Protein AF-A0A8D2ZCZ0-F1 (afdb_monomer_lite)

Radius of gyration: 38.55 Å; chains: 1; bounding box: 87×92×92 Å

pLDDT: mean 71.22, std 21.4, range [33.44, 97.5]

Structure (mmCIF, N/CA/C/O backbone):
data_AF-A0A8D2ZCZ0-F1
#
_entry.id   AF-A0A8D2ZCZ0-F1
#
loop_
_atom_site.group_PDB
_atom_site.id
_atom_site.type_symbol
_atom_site.label_atom_id
_atom_site.label_alt_id
_atom_site.label_comp_id
_atom_site.label_asym_id
_atom_site.label_entity_id
_atom_site.label_seq_id
_atom_site.pdbx_PDB_ins_code
_atom_site.Cartn_x
_atom_site.Cartn_y
_atom_site.Cartn_z
_atom_site.occupancy
_atom_site.B_iso_or_equiv
_atom_site.auth_seq_id
_atom_site.auth_comp_id
_atom_site.auth_asym_id
_atom_site.auth_atom_id
_atom_site.pdbx_PDB_model_num
ATOM 1 N N . MET A 1 1 ? -55.034 -43.484 55.235 1.00 45.34 1 MET A N 1
ATOM 2 C CA . MET A 1 1 ? -55.127 -43.218 53.784 1.00 45.34 1 MET A CA 1
ATOM 3 C C . MET A 1 1 ? -55.185 -41.712 53.607 1.00 45.34 1 MET A C 1
ATOM 5 O O . MET A 1 1 ? -56.140 -41.109 54.074 1.00 45.34 1 MET A O 1
ATOM 9 N N . THR A 1 2 ? -54.150 -41.102 53.037 1.00 40.22 2 THR A N 1
ATOM 10 C CA . THR A 1 2 ? -54.050 -39.647 52.842 1.00 40.22 2 THR A CA 1
ATOM 11 C C . THR A 1 2 ? -53.969 -39.353 51.350 1.00 40.22 2 THR A C 1
ATOM 13 O O . THR A 1 2 ? -53.111 -39.890 50.655 1.00 40.22 2 THR A O 1
ATOM 16 N N . ALA A 1 3 ? -54.886 -38.529 50.849 1.00 47.31 3 ALA A N 1
ATOM 17 C CA . ALA A 1 3 ? -54.856 -38.058 49.471 1.00 47.31 3 ALA A CA 1
ATOM 18 C C . ALA A 1 3 ? -53.936 -36.835 49.357 1.00 47.31 3 ALA A C 1
ATOM 20 O O . ALA A 1 3 ? -54.002 -35.950 50.206 1.00 47.31 3 ALA A O 1
ATOM 21 N N . SER A 1 4 ? -53.152 -36.755 48.280 1.00 43.56 4 SER A N 1
ATOM 22 C CA . SER A 1 4 ? -52.507 -35.510 47.850 1.00 43.56 4 SER A CA 1
ATOM 23 C C . SER A 1 4 ? -52.574 -35.381 46.335 1.00 43.56 4 SER A C 1
ATOM 25 O O . SER A 1 4 ? -52.114 -36.246 45.594 1.00 43.56 4 SER A O 1
ATOM 27 N N . SER A 1 5 ? -53.183 -34.281 45.901 1.00 45.28 5 SER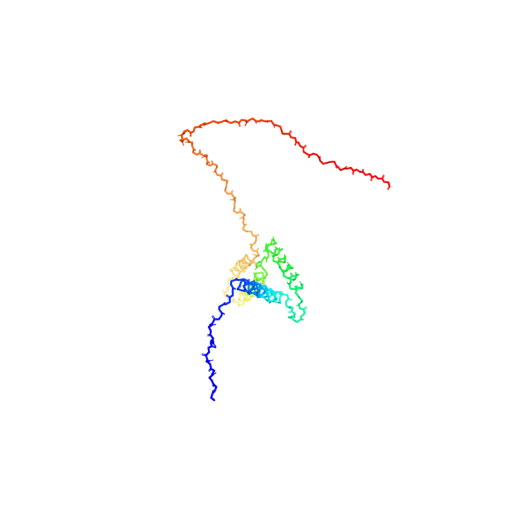 A N 1
ATOM 28 C CA . SER A 1 5 ? -53.363 -33.904 44.502 1.00 45.28 5 SER A CA 1
ATOM 29 C C . SER A 1 5 ? -52.038 -33.471 43.869 1.00 45.28 5 SER A C 1
ATOM 31 O O . SER A 1 5 ? -51.310 -32.668 44.452 1.00 45.28 5 SER A O 1
ATOM 33 N N . VAL A 1 6 ? -51.752 -33.946 42.653 1.00 43.88 6 VAL A N 1
ATOM 34 C CA . VAL A 1 6 ? -50.700 -33.371 41.804 1.00 43.88 6 VAL A CA 1
ATOM 35 C C . VAL A 1 6 ? -51.322 -32.264 40.962 1.00 43.88 6 VAL A C 1
ATOM 37 O O . VAL A 1 6 ? -52.035 -32.521 39.995 1.00 43.88 6 VAL A O 1
ATOM 40 N N . ALA A 1 7 ? -51.017 -31.020 41.318 1.00 53.62 7 ALA A N 1
ATOM 41 C CA . ALA A 1 7 ? -51.313 -29.846 40.511 1.00 53.62 7 ALA A CA 1
ATOM 42 C C . ALA A 1 7 ? -50.072 -28.951 40.416 1.00 53.62 7 ALA A C 1
ATOM 44 O O . ALA A 1 7 ? -49.328 -28.833 41.387 1.00 53.62 7 ALA A O 1
ATOM 45 N N . HIS A 1 8 ? -49.960 -28.243 39.286 1.00 45.78 8 HIS A N 1
ATOM 46 C CA . HIS A 1 8 ? -48.914 -27.289 38.875 1.00 45.78 8 HIS A CA 1
ATOM 47 C C . HIS A 1 8 ? -47.702 -27.874 38.134 1.00 45.78 8 HIS A C 1
ATOM 49 O O . HIS A 1 8 ? -46.759 -28.369 38.738 1.00 45.78 8 HIS A O 1
ATOM 55 N N . ASN A 1 9 ? -47.627 -27.570 36.833 1.00 39.78 9 ASN A N 1
ATOM 56 C CA . ASN A 1 9 ? -46.779 -26.442 36.431 1.00 39.78 9 ASN A CA 1
ATOM 57 C C . ASN A 1 9 ? -47.302 -25.779 35.137 1.00 39.78 9 ASN A C 1
ATOM 59 O O . ASN A 1 9 ? -47.094 -26.286 34.039 1.00 39.78 9 ASN A O 1
ATOM 63 N N . VAL A 1 10 ? -48.000 -24.644 35.260 1.00 48.88 10 VAL A N 1
ATOM 64 C CA . VAL A 1 10 ? -48.347 -23.797 34.103 1.00 48.88 10 VAL A CA 1
ATOM 65 C C . VAL A 1 10 ? -47.151 -22.899 33.801 1.00 48.88 10 VAL A C 1
ATOM 67 O O . VAL A 1 10 ? -46.712 -22.141 34.667 1.00 48.88 10 VAL A O 1
ATOM 70 N N . GLY A 1 11 ? -46.638 -22.981 32.570 1.00 51.56 11 GLY A N 1
ATOM 71 C CA . GLY A 1 11 ? -45.474 -22.223 32.114 1.00 51.56 11 GLY A CA 1
ATOM 72 C C . GLY A 1 11 ? -45.635 -20.719 32.340 1.00 51.56 11 GLY A C 1
ATOM 73 O O . GLY A 1 11 ? -46.506 -20.071 31.759 1.00 51.56 11 GLY A O 1
ATOM 74 N N . LYS A 1 12 ? -44.781 -20.155 33.196 1.00 48.59 12 LYS A N 1
ATOM 75 C CA . LYS A 1 12 ? -44.847 -18.750 33.605 1.00 48.59 12 LYS A CA 1
ATOM 76 C C . LYS A 1 12 ? -44.115 -17.885 32.579 1.00 48.59 12 LYS A C 1
ATOM 78 O O . LYS A 1 12 ? -42.892 -17.782 32.602 1.00 48.59 12 LYS A O 1
ATOM 83 N N . HIS A 1 13 ? -44.867 -17.299 31.650 1.00 52.72 13 HIS A N 1
ATOM 84 C CA . HIS A 1 13 ? -44.312 -16.425 30.616 1.00 52.72 13 HIS A CA 1
ATOM 85 C C . HIS A 1 13 ? -43.729 -15.146 31.260 1.00 52.72 13 HIS A C 1
ATOM 87 O O . HIS A 1 13 ? -44.420 -14.527 32.077 1.00 52.72 13 HIS A O 1
ATOM 93 N N . PRO A 1 14 ? -42.487 -14.730 30.938 1.00 57.53 14 PRO A N 1
ATOM 94 C CA . PRO A 1 14 ? -41.863 -13.565 31.564 1.00 57.53 14 PRO A CA 1
ATOM 95 C C . PRO A 1 14 ? -42.625 -12.277 31.234 1.00 57.53 14 PRO A C 1
ATOM 97 O O . PRO A 1 14 ? -43.144 -12.097 30.129 1.00 57.53 14 PRO A O 1
ATOM 100 N N . SER A 1 15 ? -42.695 -11.362 32.203 1.00 60.84 15 SER A N 1
ATOM 101 C CA . SER A 1 15 ? -43.480 -10.129 32.063 1.00 60.84 15 SER A CA 1
ATOM 102 C C . SER A 1 15 ? -42.841 -9.164 31.057 1.00 60.84 15 SER A C 1
ATOM 104 O O . SER A 1 15 ? -41.623 -8.998 31.030 1.00 60.84 15 SER A O 1
ATOM 106 N N . ALA A 1 16 ? -43.639 -8.399 30.306 1.00 62.75 16 ALA A N 1
ATOM 107 C CA . ALA A 1 16 ? -43.126 -7.397 29.360 1.00 62.75 16 ALA A CA 1
ATOM 108 C C . ALA A 1 16 ? -42.221 -6.316 30.009 1.00 62.75 16 ALA A C 1
ATOM 110 O O . ALA A 1 16 ? -41.408 -5.687 29.328 1.00 62.75 16 ALA A O 1
ATOM 111 N N . LYS A 1 17 ? -42.317 -6.088 31.331 1.00 60.81 17 LYS A N 1
ATOM 112 C CA . LYS A 1 17 ? -41.359 -5.241 32.081 1.00 60.81 17 LYS A CA 1
ATOM 113 C C . LYS A 1 17 ? -39.987 -5.908 32.251 1.00 60.81 17 LYS A C 1
ATOM 115 O O . LYS A 1 17 ? -38.971 -5.219 32.256 1.00 60.81 17 LYS A O 1
ATOM 120 N N . GLU A 1 18 ? -39.966 -7.222 32.397 1.00 59.44 18 GLU A N 1
ATOM 121 C CA . GLU A 1 18 ? -38.784 -8.068 32.570 1.00 59.44 18 GLU A CA 1
ATOM 122 C C . GLU A 1 18 ? -38.060 -8.259 31.233 1.00 59.44 18 GLU A C 1
ATOM 124 O O . GLU A 1 18 ? -36.853 -8.049 31.132 1.00 59.44 18 GLU A O 1
ATOM 129 N N . GLU A 1 19 ? -38.820 -8.473 30.160 1.00 58.75 19 GLU A N 1
ATOM 130 C CA . GLU A 1 19 ? -38.294 -8.522 28.797 1.00 58.75 19 GLU A CA 1
ATOM 131 C C . GLU A 1 19 ? -37.597 -7.205 28.395 1.00 58.75 19 GLU A C 1
ATOM 133 O O . GLU A 1 19 ? -36.492 -7.215 27.853 1.00 58.75 19 GLU A O 1
ATOM 138 N N . ARG A 1 20 ? -38.171 -6.041 28.743 1.00 61.06 20 ARG A N 1
ATOM 139 C CA . ARG A 1 20 ? -37.513 -4.730 28.545 1.00 61.06 20 ARG A CA 1
ATOM 140 C C . ARG A 1 20 ? -36.258 -4.552 29.406 1.00 61.06 20 ARG A C 1
ATOM 142 O O . ARG A 1 20 ? -35.324 -3.881 28.964 1.00 61.06 20 ARG A O 1
ATOM 149 N N . LYS A 1 21 ? -36.214 -5.146 30.607 1.00 59.56 21 LYS A N 1
ATOM 150 C CA . LYS A 1 21 ? -35.011 -5.173 31.459 1.00 59.56 21 LYS A CA 1
ATOM 151 C C . LYS A 1 21 ? -33.908 -6.058 30.867 1.00 59.56 21 LYS A C 1
ATOM 153 O O . LYS A 1 21 ? -32.749 -5.690 31.002 1.00 59.56 21 LYS A O 1
ATOM 158 N N . MET A 1 22 ? -34.244 -7.147 30.168 1.00 59.88 22 MET A N 1
ATOM 159 C CA . MET A 1 22 ? -33.269 -8.029 29.501 1.00 59.88 22 MET A CA 1
ATOM 160 C C . MET A 1 22 ? -32.853 -7.558 28.095 1.00 59.88 22 MET A C 1
ATOM 162 O O . MET A 1 22 ? -31.707 -7.753 27.696 1.00 59.88 22 MET A O 1
ATOM 166 N N . ARG A 1 23 ? -33.724 -6.867 27.347 1.00 67.75 23 ARG A N 1
ATOM 167 C CA . ARG A 1 23 ? -33.387 -6.328 26.013 1.00 67.75 23 ARG A CA 1
ATOM 168 C C . ARG A 1 23 ? -32.284 -5.260 26.062 1.00 67.75 23 ARG A C 1
ATOM 170 O O . ARG A 1 23 ? -31.412 -5.258 25.198 1.00 67.75 23 ARG A O 1
ATOM 177 N N . LYS A 1 24 ? -32.263 -4.389 27.081 1.00 74.62 24 LYS A N 1
ATOM 178 C CA . LYS A 1 24 ? -31.214 -3.359 27.247 1.00 74.62 24 LYS A CA 1
ATOM 179 C C . LYS A 1 24 ? -29.781 -3.931 27.360 1.00 74.62 24 LYS A C 1
ATOM 181 O O . LYS A 1 24 ? -28.943 -3.511 26.562 1.00 74.62 24 LYS A O 1
ATOM 186 N N . PRO A 1 25 ? -29.466 -4.882 28.265 1.00 81.69 25 PRO A N 1
ATOM 187 C CA . PRO A 1 25 ? -28.127 -5.469 28.346 1.00 81.69 25 PRO A CA 1
ATOM 188 C C . PRO A 1 25 ? -27.750 -6.296 27.108 1.00 81.69 25 PRO A C 1
ATOM 190 O O . PRO A 1 25 ? -26.570 -6.347 26.773 1.00 81.69 25 PRO A O 1
ATOM 193 N N . LEU A 1 26 ? -28.711 -6.884 26.382 1.00 81.31 26 LEU A N 1
ATOM 194 C CA . LEU A 1 26 ? -28.438 -7.541 25.095 1.00 81.31 26 LEU A CA 1
ATOM 195 C C . LEU A 1 26 ? -28.002 -6.538 24.011 1.00 81.31 26 LEU A C 1
ATOM 197 O O . LEU A 1 26 ? -27.019 -6.781 23.312 1.00 81.31 26 LEU A O 1
ATOM 201 N N . ILE A 1 27 ? -28.683 -5.391 23.902 1.00 86.25 27 ILE A N 1
ATOM 202 C CA . ILE A 1 27 ? -28.319 -4.321 22.955 1.00 86.25 27 ILE A CA 1
ATOM 203 C C . ILE A 1 27 ? -26.935 -3.748 23.287 1.00 86.25 27 ILE A C 1
ATOM 205 O O . ILE A 1 27 ? -26.102 -3.595 22.395 1.00 86.25 27 ILE A O 1
ATOM 209 N N . GLU A 1 28 ? -26.657 -3.476 24.565 1.00 91.19 28 GLU A N 1
ATOM 210 C CA . GLU A 1 28 ? -25.350 -2.961 24.990 1.00 91.19 28 GLU A CA 1
ATOM 211 C C . GLU A 1 28 ? -24.228 -4.004 24.826 1.00 91.19 28 GLU A C 1
ATOM 213 O O . GLU A 1 28 ? -23.115 -3.639 24.451 1.00 91.19 28 GLU A O 1
ATOM 218 N N . ARG A 1 29 ? -24.507 -5.307 24.999 1.00 90.69 29 ARG A N 1
ATOM 219 C CA . ARG A 1 29 ? -23.554 -6.379 24.656 1.00 90.69 29 ARG A CA 1
ATOM 220 C C . ARG A 1 29 ? -23.192 -6.338 23.168 1.00 90.69 29 ARG A C 1
ATOM 222 O O . ARG A 1 29 ? -22.009 -6.273 22.855 1.00 90.69 29 ARG A O 1
ATOM 229 N N . LYS A 1 30 ? -24.186 -6.275 22.272 1.00 92.62 30 LYS A N 1
ATOM 230 C CA . LYS A 1 30 ? -23.962 -6.172 20.815 1.00 92.62 30 LYS A CA 1
ATOM 231 C C . LYS A 1 30 ? -23.239 -4.875 20.417 1.00 92.62 30 LYS A C 1
ATOM 233 O O . LYS A 1 30 ? -22.446 -4.858 19.478 1.00 92.62 30 LYS A O 1
ATOM 238 N N . ARG A 1 31 ? -23.472 -3.772 21.140 1.00 96.19 31 ARG A N 1
ATOM 239 C CA . ARG A 1 31 ? -22.719 -2.519 20.960 1.00 96.19 31 ARG A CA 1
ATOM 240 C C . ARG A 1 31 ? -21.248 -2.675 21.364 1.00 96.19 31 ARG A C 1
ATOM 242 O O . ARG A 1 31 ? -20.386 -2.217 20.620 1.00 96.19 31 ARG A O 1
ATOM 249 N N . ARG A 1 32 ? -20.959 -3.315 22.503 1.00 96.56 32 ARG A N 1
ATOM 250 C CA . ARG A 1 32 ? -19.586 -3.570 22.990 1.00 96.56 32 ARG A CA 1
ATOM 251 C C . ARG A 1 32 ? -18.813 -4.516 22.080 1.00 96.56 32 ARG A C 1
ATOM 253 O O . ARG A 1 32 ? -17.670 -4.225 21.761 1.00 96.56 32 ARG A O 1
ATOM 260 N N . GLU A 1 33 ? -19.460 -5.584 21.626 1.00 96.62 33 GLU A N 1
ATOM 261 C CA . GLU A 1 33 ? -18.940 -6.505 20.610 1.00 96.62 33 GLU A CA 1
ATOM 262 C C . GLU A 1 33 ? -18.515 -5.743 19.348 1.00 96.62 33 GLU A C 1
ATOM 264 O O . GLU A 1 33 ? -17.355 -5.805 18.958 1.00 96.62 33 GLU A O 1
ATOM 269 N N . ARG A 1 34 ? -19.399 -4.907 18.782 1.00 97.50 34 ARG A N 1
ATOM 270 C CA . ARG A 1 34 ? -19.054 -4.075 17.617 1.00 97.50 34 ARG A CA 1
ATOM 271 C C . ARG A 1 34 ? -17.868 -3.137 17.878 1.00 97.50 34 ARG A C 1
ATOM 273 O O . ARG A 1 34 ? -17.032 -2.979 17.000 1.00 97.50 34 ARG A O 1
ATOM 280 N N . ILE A 1 35 ? -17.796 -2.511 19.057 1.00 96.69 35 ILE A N 1
ATOM 281 C CA . ILE A 1 35 ? -16.684 -1.615 19.425 1.00 96.69 35 ILE A CA 1
ATOM 282 C C . ILE A 1 35 ? -15.360 -2.385 19.515 1.00 96.69 35 ILE A C 1
ATOM 284 O O . ILE A 1 35 ? -14.358 -1.907 18.989 1.00 96.69 35 ILE A O 1
ATOM 288 N N . ASN A 1 36 ? -15.353 -3.566 20.139 1.00 96.75 36 ASN A N 1
ATOM 289 C CA . ASN A 1 36 ? -14.156 -4.400 20.230 1.00 96.75 36 ASN A CA 1
ATOM 290 C C . ASN A 1 36 ? -13.717 -4.881 18.840 1.00 96.75 36 ASN A C 1
ATOM 292 O O . ASN A 1 36 ? -12.580 -4.632 18.470 1.00 96.75 36 ASN A O 1
ATOM 296 N N . ASN A 1 37 ? -14.635 -5.403 18.017 1.00 97.31 37 ASN A N 1
ATOM 297 C CA . ASN A 1 37 ? -14.317 -5.837 16.653 1.00 97.31 37 ASN A CA 1
ATOM 298 C C . ASN A 1 37 ? -13.706 -4.706 15.802 1.00 97.31 37 ASN A C 1
ATOM 300 O O . ASN A 1 37 ? -12.850 -4.965 14.959 1.00 97.31 37 ASN A O 1
ATOM 304 N N . CYS A 1 38 ? -14.138 -3.451 15.992 1.00 96.31 38 CYS A N 1
ATOM 305 C CA . CYS A 1 38 ? -13.507 -2.293 15.353 1.00 96.31 38 CYS A CA 1
ATOM 306 C C . CYS A 1 38 ? -12.109 -2.001 15.921 1.00 96.31 38 CYS A C 1
ATOM 308 O O . CYS A 1 38 ? -11.198 -1.731 15.146 1.00 96.31 38 CYS A O 1
ATOM 310 N N . LEU A 1 39 ? -11.918 -2.064 17.244 1.00 96.12 39 LEU A N 1
ATOM 311 C CA . LEU A 1 39 ? -10.604 -1.874 17.873 1.00 96.12 39 LEU A CA 1
ATOM 312 C C . LEU A 1 39 ? -9.592 -2.946 17.453 1.00 96.12 39 LEU A C 1
ATOM 314 O O . LEU A 1 39 ? -8.438 -2.604 17.220 1.00 96.12 39 LEU A O 1
ATOM 318 N N . ASP A 1 40 ? -10.015 -4.200 17.306 1.00 95.50 40 ASP A N 1
ATOM 319 C CA . ASP A 1 40 ? -9.143 -5.295 16.872 1.00 95.50 40 ASP A CA 1
ATOM 320 C C . ASP A 1 40 ? -8.697 -5.092 15.408 1.00 95.50 40 ASP A C 1
ATOM 322 O O . ASP A 1 40 ? -7.511 -5.182 15.102 1.00 95.50 40 ASP A O 1
ATOM 326 N N . GLN A 1 41 ? -9.610 -4.682 14.514 1.00 95.81 41 GLN A N 1
ATOM 327 C CA . GLN A 1 41 ? -9.265 -4.292 13.134 1.00 95.81 41 GLN A CA 1
ATOM 328 C C . GLN A 1 41 ? -8.302 -3.094 13.075 1.00 95.81 41 GLN A C 1
ATOM 330 O O . GLN A 1 41 ? -7.356 -3.100 12.283 1.00 95.81 41 GLN A O 1
ATOM 335 N N . LEU A 1 42 ? -8.515 -2.073 13.914 1.00 96.00 42 LEU A N 1
ATOM 336 C CA . LEU A 1 42 ? -7.597 -0.934 14.021 1.00 96.00 42 LEU A CA 1
ATOM 337 C C . LEU A 1 42 ? -6.220 -1.374 14.527 1.00 96.00 42 LEU A C 1
ATOM 339 O O . LEU A 1 42 ? -5.209 -0.937 13.982 1.00 96.00 42 LEU A O 1
ATOM 343 N N . LYS A 1 43 ? -6.177 -2.274 15.517 1.00 94.69 43 LYS A N 1
ATOM 344 C CA . LYS A 1 43 ? -4.938 -2.824 16.070 1.00 94.69 43 LYS A CA 1
ATOM 345 C C . LYS A 1 43 ? -4.107 -3.504 14.980 1.00 94.69 43 LYS A C 1
ATOM 347 O O . LYS A 1 43 ? -2.952 -3.128 14.799 1.00 94.69 43 LYS A O 1
ATOM 352 N N . GLU A 1 44 ? -4.691 -4.435 14.222 1.00 94.75 44 GLU A N 1
ATOM 353 C CA . GLU A 1 44 ? -3.987 -5.132 13.132 1.00 94.75 44 GLU A CA 1
ATOM 354 C C . GLU A 1 44 ? -3.517 -4.168 12.029 1.00 94.75 44 GLU A C 1
ATOM 356 O O . GLU A 1 44 ? -2.386 -4.271 11.554 1.00 94.75 44 GLU A O 1
ATOM 361 N N . THR A 1 45 ? -4.340 -3.173 11.677 1.00 93.19 45 THR A N 1
ATOM 362 C CA . THR A 1 45 ? -3.973 -2.138 10.690 1.00 93.19 45 THR A CA 1
ATOM 363 C C . THR A 1 45 ? -2.755 -1.328 11.152 1.00 93.19 45 THR A C 1
ATOM 365 O O . THR A 1 45 ? -1.800 -1.148 10.397 1.00 93.19 45 THR A O 1
ATOM 368 N N . VAL A 1 46 ? -2.750 -0.885 12.414 1.00 91.31 46 VAL A N 1
ATOM 369 C CA . VAL A 1 46 ? -1.645 -0.136 13.038 1.00 91.31 46 VAL A CA 1
ATOM 370 C C . VAL A 1 46 ? -0.372 -0.982 13.143 1.00 91.31 46 VAL A C 1
ATOM 372 O O . VAL A 1 46 ? 0.715 -0.492 12.831 1.00 91.31 46 VAL A O 1
ATOM 375 N N . ILE A 1 47 ? -0.490 -2.255 13.537 1.00 91.69 47 ILE A N 1
ATOM 376 C CA . ILE A 1 47 ? 0.635 -3.201 13.589 1.00 91.69 47 ILE A CA 1
ATOM 377 C C . ILE A 1 47 ? 1.266 -3.364 12.207 1.00 91.69 47 ILE A C 1
ATOM 379 O O . ILE A 1 47 ? 2.485 -3.248 12.086 1.00 91.69 47 ILE A O 1
ATOM 383 N N . GLY A 1 48 ? 0.453 -3.590 11.170 1.00 87.56 48 GLY A N 1
ATOM 384 C CA . GLY A 1 48 ? 0.933 -3.730 9.796 1.00 87.56 48 GLY A CA 1
ATOM 385 C C . GLY A 1 48 ? 1.629 -2.467 9.284 1.00 87.56 48 GLY A C 1
ATOM 386 O O . GLY A 1 48 ? 2.720 -2.554 8.723 1.00 87.56 48 GLY A O 1
ATOM 387 N N . ALA A 1 49 ? 1.040 -1.293 9.533 1.00 86.12 49 ALA A N 1
ATOM 388 C CA . ALA A 1 49 ? 1.563 -0.011 9.064 1.00 86.12 49 ALA A CA 1
ATOM 389 C C . ALA A 1 49 ? 2.888 0.410 9.727 1.00 86.12 49 ALA A C 1
ATOM 391 O O . ALA A 1 49 ? 3.739 1.002 9.066 1.00 86.12 49 ALA A O 1
ATOM 392 N N . PHE A 1 50 ? 3.073 0.120 11.021 1.00 86.19 50 PHE A N 1
ATOM 393 C CA . PHE A 1 50 ? 4.231 0.590 11.800 1.00 86.19 50 PHE A CA 1
ATOM 394 C C . PHE A 1 50 ? 5.176 -0.526 12.281 1.00 86.19 50 PHE A C 1
ATOM 396 O O . PHE A 1 50 ? 6.167 -0.233 12.947 1.00 86.19 50 PHE A O 1
ATOM 403 N N . ARG A 1 51 ? 4.901 -1.795 11.939 1.00 87.19 51 ARG A N 1
ATOM 404 C CA . ARG A 1 51 ? 5.676 -2.990 12.340 1.00 87.19 51 ARG A CA 1
ATOM 405 C C . ARG A 1 51 ? 5.841 -3.123 13.865 1.00 87.19 51 ARG A C 1
ATOM 407 O O . ARG A 1 51 ? 6.934 -3.399 14.355 1.00 87.19 51 ARG A O 1
ATOM 414 N N . LEU A 1 52 ? 4.755 -2.899 14.608 1.00 87.31 52 LEU A N 1
ATOM 415 C CA . LEU A 1 52 ? 4.739 -2.865 16.079 1.00 87.31 52 LEU A CA 1
ATOM 416 C C . LEU A 1 52 ? 4.431 -4.232 16.711 1.00 87.31 52 LEU A C 1
ATOM 418 O O . LEU A 1 52 ? 3.703 -5.044 16.146 1.00 87.31 52 LEU A O 1
ATOM 422 N N . ASP A 1 53 ? 4.918 -4.458 17.933 1.00 86.00 53 ASP A N 1
ATOM 423 C CA . ASP A 1 53 ? 4.600 -5.665 18.703 1.00 86.00 53 ASP A CA 1
ATOM 424 C C . ASP A 1 53 ? 3.161 -5.627 19.244 1.00 86.00 53 ASP A C 1
ATOM 426 O O . ASP A 1 53 ? 2.781 -4.714 19.983 1.00 86.00 53 ASP A O 1
ATOM 430 N N . GLN A 1 54 ? 2.377 -6.679 18.981 1.00 84.38 54 GLN A N 1
ATOM 431 C CA . GLN A 1 54 ? 0.985 -6.778 19.447 1.00 84.38 54 GLN A CA 1
ATOM 432 C C . GLN A 1 54 ? 0.810 -6.666 20.972 1.00 84.38 54 GLN A C 1
ATOM 434 O O . GLN A 1 54 ? -0.276 -6.315 21.442 1.00 84.38 54 GLN A O 1
ATOM 439 N N . SER A 1 55 ? 1.836 -7.035 21.742 1.00 85.94 55 SER A N 1
ATOM 440 C CA . SER A 1 55 ? 1.816 -7.132 23.206 1.00 85.94 55 SER A CA 1
ATOM 441 C C . SER A 1 55 ? 2.028 -5.798 23.925 1.00 85.94 55 SER A C 1
ATOM 443 O O . SER A 1 55 ? 1.820 -5.741 25.134 1.00 85.94 55 SER A O 1
ATOM 445 N N . LYS A 1 56 ? 2.432 -4.744 23.204 1.00 83.56 56 LYS A N 1
ATOM 446 C CA . LYS A 1 56 ? 2.767 -3.424 23.769 1.00 83.56 56 LYS A CA 1
ATOM 447 C C . LYS A 1 56 ? 1.712 -2.345 23.511 1.00 83.56 56 LYS A C 1
ATOM 449 O O . LYS A 1 56 ? 1.881 -1.238 23.992 1.00 83.56 56 LYS A O 1
ATOM 454 N N . LEU A 1 57 ? 0.669 -2.647 22.734 1.00 87.88 57 LEU A N 1
ATOM 455 C CA . LEU A 1 57 ? -0.350 -1.678 22.326 1.00 87.88 57 LEU A CA 1
ATOM 456 C C . LEU A 1 57 ? -1.534 -1.658 23.299 1.00 87.88 57 LEU A C 1
ATOM 458 O O . LEU A 1 57 ? -2.370 -2.569 23.290 1.00 87.88 57 LEU A O 1
ATOM 462 N N . GLU A 1 58 ? -1.632 -0.594 24.093 1.00 93.38 58 GLU A N 1
ATOM 463 C CA . GLU A 1 58 ? -2.809 -0.283 24.898 1.00 93.38 58 GLU A CA 1
ATOM 464 C C . GLU A 1 58 ? -3.945 0.307 24.043 1.00 93.38 58 GLU A C 1
ATOM 466 O O . GLU A 1 58 ? -3.782 0.690 22.883 1.00 93.38 58 GLU A O 1
ATOM 471 N N . LYS A 1 59 ? -5.151 0.418 24.620 1.00 93.62 59 LYS A N 1
ATOM 472 C CA . LYS A 1 59 ? -6.308 0.992 23.905 1.00 93.62 59 LYS A CA 1
ATOM 473 C C . LYS A 1 59 ? -6.128 2.470 23.546 1.00 93.62 59 LYS A C 1
ATOM 475 O O . LYS A 1 59 ? -6.736 2.910 22.574 1.00 93.62 59 LYS A O 1
ATOM 480 N N . ALA A 1 60 ? -5.333 3.215 24.315 1.00 95.31 60 ALA A N 1
ATOM 481 C CA . ALA A 1 60 ? -4.968 4.589 23.986 1.00 95.31 60 ALA A CA 1
ATOM 482 C C . ALA A 1 60 ? -4.024 4.615 22.772 1.00 95.31 60 ALA A C 1
ATOM 484 O O . ALA A 1 60 ? -4.355 5.253 21.775 1.00 95.31 60 ALA A O 1
ATOM 485 N N . ASP A 1 61 ? -2.945 3.825 22.804 1.00 93.00 61 ASP A N 1
ATOM 486 C CA . ASP A 1 61 ? -1.959 3.730 21.718 1.00 93.00 61 ASP A CA 1
ATOM 487 C C . ASP A 1 61 ? -2.592 3.330 20.384 1.00 93.00 61 ASP A C 1
ATOM 489 O O . ASP A 1 61 ? -2.271 3.910 19.351 1.00 93.00 61 ASP A O 1
ATOM 493 N N . ILE A 1 62 ? -3.525 2.367 20.384 1.00 94.00 62 ILE A N 1
ATOM 494 C CA . ILE A 1 62 ? -4.237 1.954 19.162 1.00 94.00 62 ILE A CA 1
ATOM 495 C C . ILE A 1 62 ? -4.965 3.151 18.536 1.00 94.00 62 ILE A C 1
ATOM 497 O O . ILE A 1 62 ? -4.910 3.335 17.320 1.00 94.00 62 ILE A O 1
ATOM 501 N N . LEU A 1 63 ? -5.628 3.980 19.348 1.00 96.56 63 LEU A N 1
ATOM 502 C CA . LEU A 1 63 ? -6.343 5.164 18.868 1.00 96.56 63 LEU A CA 1
ATOM 503 C C . LEU A 1 63 ? -5.373 6.267 18.421 1.00 96.56 63 LEU A C 1
ATOM 505 O O . LEU A 1 63 ? -5.562 6.829 17.343 1.00 96.56 63 LEU A O 1
ATOM 509 N N . GLU A 1 64 ? -4.319 6.541 19.191 1.00 94.38 64 GLU A N 1
ATOM 510 C CA . GLU A 1 64 ? -3.313 7.555 18.857 1.00 94.38 64 GLU A CA 1
ATOM 511 C C . GLU A 1 64 ? -2.555 7.201 17.570 1.00 94.38 64 GLU A C 1
ATOM 513 O O . GLU A 1 64 ? -2.476 8.011 16.644 1.00 94.38 64 GLU A O 1
ATOM 518 N N . MET A 1 65 ? -2.065 5.963 17.457 1.00 93.94 65 MET A N 1
ATOM 519 C CA . MET A 1 65 ? -1.372 5.486 16.260 1.00 93.94 65 MET A CA 1
ATOM 520 C C . MET A 1 65 ? -2.307 5.408 15.050 1.00 93.94 65 MET A C 1
ATOM 522 O O . MET A 1 65 ? -1.862 5.679 13.936 1.00 93.94 65 MET A O 1
ATOM 526 N N . THR A 1 66 ? -3.604 5.127 15.239 1.00 95.38 66 THR A N 1
ATOM 527 C CA . THR A 1 66 ? -4.601 5.241 14.158 1.00 95.38 66 THR A CA 1
ATOM 528 C C . THR A 1 66 ? -4.721 6.687 13.672 1.00 95.38 66 THR A C 1
ATOM 530 O O . THR A 1 66 ? -4.676 6.931 12.468 1.00 95.38 66 THR A O 1
ATOM 533 N N . VAL A 1 67 ? -4.828 7.667 14.579 1.00 95.44 67 VAL A N 1
ATOM 534 C CA . VAL A 1 67 ? -4.889 9.093 14.203 1.00 95.44 67 VAL A CA 1
ATOM 535 C C . VAL A 1 67 ? -3.609 9.520 13.483 1.00 95.44 67 VAL A C 1
ATOM 537 O O . VAL A 1 67 ? -3.687 10.142 12.425 1.00 95.44 67 VAL A O 1
ATOM 540 N N . LYS A 1 68 ? -2.438 9.117 13.988 1.00 91.50 68 LYS A N 1
ATOM 541 C CA . LYS A 1 68 ? -1.139 9.361 13.345 1.00 91.50 68 LYS A CA 1
ATOM 542 C C . LYS A 1 68 ? -1.048 8.722 11.954 1.00 91.50 68 LYS A C 1
ATOM 544 O O . LYS A 1 68 ? -0.523 9.343 11.034 1.00 91.50 68 LYS A O 1
ATOM 549 N N . HIS A 1 69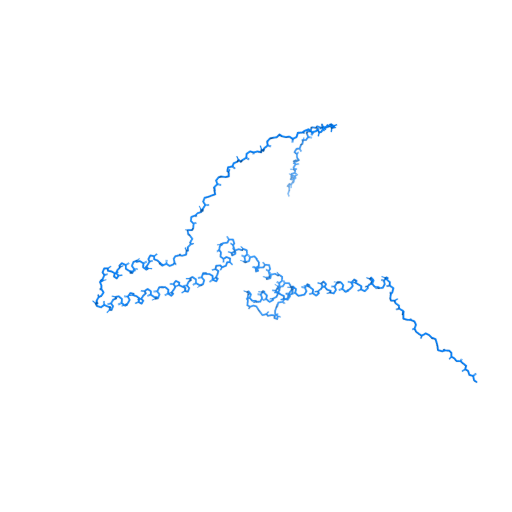 ? -1.583 7.514 11.774 1.00 90.00 69 HIS A N 1
ATOM 550 C CA . HIS A 1 69 ? -1.646 6.844 10.473 1.00 90.00 69 HIS A CA 1
ATOM 551 C C . HIS A 1 69 ? -2.528 7.611 9.481 1.00 90.00 69 HIS A C 1
ATOM 553 O O . HIS A 1 69 ? -2.102 7.858 8.356 1.00 90.00 69 HIS A O 1
ATOM 559 N N . LEU A 1 70 ? -3.715 8.053 9.908 1.00 91.56 70 LEU A N 1
ATOM 560 C CA . LEU A 1 70 ? -4.626 8.851 9.080 1.00 91.56 70 LEU A CA 1
ATOM 561 C C . LEU A 1 70 ? -4.030 10.216 8.712 1.00 91.56 70 LEU A C 1
ATOM 563 O O . LEU A 1 70 ? -4.147 10.632 7.563 1.00 91.56 70 LEU A O 1
ATOM 567 N N . GLN A 1 71 ? -3.347 10.882 9.647 1.00 87.88 71 GLN A N 1
ATOM 568 C CA . GLN A 1 71 ? -2.604 12.116 9.368 1.00 87.88 71 GLN A CA 1
ATOM 569 C C . GLN A 1 71 ? -1.482 11.879 8.354 1.00 87.88 71 GLN A C 1
ATOM 571 O O . GLN A 1 71 ? -1.351 12.659 7.417 1.00 87.88 71 GLN A O 1
ATOM 576 N N . ASN A 1 72 ? -0.725 10.785 8.498 1.00 84.00 72 ASN A N 1
ATOM 577 C CA . ASN A 1 72 ? 0.331 10.418 7.558 1.00 84.00 72 ASN A CA 1
ATOM 578 C C . ASN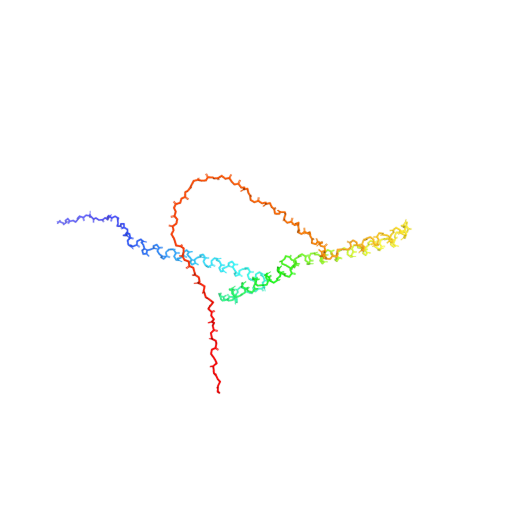 A 1 72 ? -0.228 10.096 6.164 1.00 84.00 72 ASN A C 1
ATOM 580 O O . ASN A 1 72 ? 0.338 10.534 5.173 1.00 84.00 72 ASN A O 1
ATOM 584 N N . ILE A 1 73 ? -1.361 9.389 6.065 1.00 84.62 73 ILE A N 1
ATOM 585 C CA . ILE A 1 73 ? -2.065 9.196 4.787 1.00 84.62 73 ILE A CA 1
ATOM 586 C C . ILE A 1 73 ? -2.477 10.554 4.212 1.00 84.62 73 ILE A C 1
ATOM 588 O O . ILE A 1 73 ? -2.238 10.813 3.036 1.00 84.62 73 ILE A O 1
ATOM 592 N N . GLN A 1 74 ? -3.061 11.439 5.023 1.00 81.25 74 GLN A N 1
ATOM 593 C CA . GLN A 1 74 ? -3.537 12.737 4.555 1.00 81.25 74 GLN A CA 1
ATOM 594 C C . GLN A 1 74 ? -2.393 13.619 4.034 1.00 81.25 74 GLN A C 1
ATOM 596 O O . GLN A 1 74 ? -2.503 14.127 2.919 1.00 81.25 74 GLN A O 1
ATOM 601 N N . SER A 1 75 ? -1.283 13.754 4.767 1.00 77.81 75 SER A N 1
ATOM 602 C CA . SER A 1 75 ? -0.106 14.498 4.295 1.00 77.81 75 SER A CA 1
ATOM 603 C C . SER A 1 75 ? 0.481 13.880 3.026 1.00 77.81 75 SER A C 1
ATOM 605 O O . SER A 1 75 ? 0.742 14.601 2.067 1.00 77.81 75 SER A O 1
ATOM 607 N N . ASN A 1 76 ? 0.589 12.550 2.974 1.00 66.00 76 ASN A N 1
ATOM 608 C CA . ASN A 1 76 ? 1.061 11.820 1.799 1.00 66.00 76 ASN A CA 1
ATOM 609 C C . ASN A 1 76 ? 0.151 12.084 0.579 1.00 66.00 76 ASN A C 1
ATOM 611 O O . ASN A 1 76 ? 0.635 12.410 -0.499 1.00 66.00 76 ASN A O 1
ATOM 615 N N . THR A 1 77 ? -1.179 12.046 0.736 1.00 64.69 77 THR A N 1
ATOM 616 C CA . THR A 1 77 ? -2.127 12.346 -0.361 1.00 64.69 77 THR A CA 1
ATOM 617 C C . THR A 1 77 ? -2.107 13.806 -0.816 1.00 64.69 77 THR A C 1
ATOM 619 O O . THR A 1 77 ? -2.188 14.052 -2.017 1.00 64.69 77 THR A O 1
ATOM 622 N N . LEU A 1 78 ? -1.965 14.771 0.100 1.00 63.56 78 LEU A N 1
ATOM 623 C CA . LEU A 1 78 ? -1.913 16.200 -0.237 1.00 63.56 78 LEU A CA 1
ATOM 624 C C . LEU A 1 78 ? -0.597 16.599 -0.920 1.00 63.56 78 LEU A C 1
ATOM 626 O O . LEU A 1 78 ? -0.602 17.501 -1.752 1.00 63.56 78 LEU A O 1
ATOM 630 N N . ASN A 1 79 ? 0.495 15.890 -0.627 1.00 56.78 79 ASN A N 1
ATOM 631 C CA . ASN A 1 79 ? 1.792 16.064 -1.285 1.00 56.78 79 ASN A CA 1
ATOM 632 C C . ASN A 1 79 ? 1.917 15.282 -2.612 1.00 56.78 79 ASN A C 1
ATOM 634 O O . ASN A 1 79 ? 2.978 15.292 -3.227 1.00 56.78 79 ASN A O 1
ATOM 638 N N . GLY A 1 80 ? 0.862 14.591 -3.069 1.00 54.75 80 GLY A N 1
ATOM 639 C CA . GLY A 1 80 ? 0.894 13.777 -4.296 1.00 54.75 80 GLY A CA 1
ATOM 640 C C . GLY A 1 80 ? 1.598 12.419 -4.150 1.00 54.75 80 GLY A C 1
ATOM 641 O O . GLY A 1 80 ? 1.793 11.704 -5.133 1.00 54.75 80 GLY A O 1
ATOM 642 N N . GLU A 1 81 ? 1.946 12.025 -2.927 1.00 55.00 81 GLU A N 1
ATOM 643 C CA . GLU A 1 81 ? 2.676 10.795 -2.602 1.00 55.00 81 GLU A CA 1
ATOM 644 C C . GLU A 1 81 ? 1.767 9.639 -2.117 1.00 55.00 81 GLU A C 1
ATOM 646 O O . GLU A 1 81 ? 2.239 8.534 -1.847 1.00 55.00 81 GLU A O 1
ATOM 651 N N . GLY A 1 82 ? 0.449 9.877 -2.036 1.00 49.88 82 GLY A N 1
ATOM 652 C CA . GLY A 1 82 ? -0.572 9.052 -1.362 1.00 49.88 82 GLY A CA 1
ATOM 653 C C . GLY A 1 82 ? -0.617 7.555 -1.698 1.00 49.88 82 GLY A C 1
ATOM 654 O O . GLY A 1 82 ? -0.816 6.748 -0.796 1.00 49.88 82 GLY A O 1
ATOM 655 N N . ASP A 1 83 ? -0.404 7.205 -2.967 1.00 51.47 83 ASP A N 1
ATOM 656 C CA . ASP A 1 83 ? -0.235 5.830 -3.492 1.00 51.47 83 ASP A CA 1
ATOM 657 C C . ASP A 1 83 ? 1.191 5.632 -4.064 1.00 51.47 83 ASP A C 1
ATOM 659 O O . ASP A 1 83 ? 1.604 4.583 -4.563 1.00 51.47 83 ASP A O 1
ATOM 663 N N . SER A 1 84 ? 1.989 6.693 -3.983 1.00 52.59 84 SER A N 1
ATOM 664 C CA . SER A 1 84 ? 3.246 6.842 -4.688 1.00 52.59 84 SER A CA 1
ATOM 665 C C . SER A 1 84 ? 4.413 6.255 -3.914 1.00 52.59 84 SER A C 1
ATOM 667 O O . SER A 1 84 ? 5.462 6.133 -4.507 1.00 52.59 84 SER A O 1
ATOM 669 N N . THR A 1 85 ? 4.315 5.826 -2.655 1.00 56.19 85 THR A N 1
ATOM 670 C CA . THR A 1 85 ? 5.457 5.128 -2.022 1.00 56.19 85 THR A CA 1
ATOM 671 C C . THR A 1 85 ? 5.735 3.793 -2.723 1.00 56.19 85 THR A C 1
ATOM 673 O O . THR A 1 85 ? 6.854 3.550 -3.174 1.00 56.19 85 THR A O 1
ATOM 676 N N . SER A 1 86 ? 4.698 2.976 -2.941 1.00 61.03 86 SER A N 1
ATOM 677 C CA . SER A 1 86 ? 4.798 1.756 -3.753 1.00 61.03 86 SER A CA 1
ATOM 678 C C . SER A 1 86 ? 5.061 2.076 -5.230 1.00 61.03 86 SER A C 1
ATOM 680 O O . SER A 1 86 ? 5.921 1.449 -5.852 1.00 61.03 86 SER A O 1
ATOM 682 N N . GLY A 1 87 ? 4.393 3.101 -5.776 1.00 66.38 87 GLY A N 1
ATOM 683 C CA . GLY A 1 87 ? 4.604 3.565 -7.150 1.00 66.38 87 GLY A CA 1
ATOM 684 C C . GLY A 1 87 ? 6.028 4.067 -7.430 1.00 66.38 87 GLY A C 1
ATOM 685 O O . GLY A 1 87 ? 6.597 3.725 -8.461 1.00 66.38 87 GLY A O 1
ATOM 686 N N . LEU A 1 88 ? 6.638 4.814 -6.507 1.00 71.31 88 LEU A N 1
ATOM 687 C CA . LEU A 1 88 ? 8.004 5.341 -6.580 1.00 71.31 88 LEU A CA 1
ATOM 688 C C . LEU A 1 88 ? 9.024 4.225 -6.379 1.00 71.31 88 LEU A C 1
ATOM 690 O O . LEU A 1 88 ? 9.997 4.184 -7.122 1.00 71.31 88 LEU A O 1
ATOM 694 N N . GLU A 1 89 ? 8.803 3.283 -5.458 1.00 77.50 89 GLU A N 1
ATOM 695 C CA . GLU A 1 89 ? 9.658 2.096 -5.363 1.00 77.50 89 GLU A CA 1
ATOM 696 C C . GLU A 1 89 ? 9.622 1.262 -6.653 1.00 77.50 89 GLU A C 1
ATOM 698 O O . GLU A 1 89 ? 10.667 0.823 -7.136 1.00 77.50 89 GLU A O 1
ATOM 703 N N . ALA A 1 90 ? 8.435 1.030 -7.223 1.00 82.44 90 ALA A N 1
ATOM 704 C CA . ALA A 1 90 ? 8.277 0.313 -8.487 1.00 82.44 90 ALA A CA 1
ATOM 705 C C . ALA A 1 90 ? 8.917 1.083 -9.655 1.00 82.44 90 ALA A C 1
ATOM 707 O O . ALA A 1 90 ? 9.640 0.495 -10.459 1.00 82.44 90 ALA A O 1
ATOM 708 N N . GLN A 1 91 ? 8.728 2.404 -9.705 1.00 84.69 91 GLN A N 1
ATOM 709 C CA . GLN A 1 91 ? 9.331 3.302 -10.687 1.00 84.69 91 GLN A CA 1
ATOM 710 C C . GLN A 1 91 ? 10.859 3.348 -10.566 1.00 84.69 91 GLN A C 1
ATOM 712 O O . GLN A 1 91 ? 11.541 3.334 -11.587 1.00 84.69 91 GLN A O 1
ATOM 717 N N . GLN A 1 92 ? 11.415 3.363 -9.352 1.00 85.81 92 GLN A N 1
ATOM 718 C CA . GLN A 1 92 ? 12.857 3.287 -9.111 1.00 85.81 92 GLN A CA 1
ATOM 719 C C . GLN A 1 92 ? 13.413 1.939 -9.573 1.00 85.81 92 GLN A C 1
ATOM 721 O O . GLN A 1 92 ? 14.351 1.920 -10.367 1.00 85.81 92 GLN A O 1
ATOM 726 N N . LYS A 1 93 ? 12.792 0.819 -9.167 1.00 89.06 93 LYS A N 1
ATOM 727 C CA . LYS A 1 93 ? 13.171 -0.537 -9.611 1.00 89.06 93 LYS A CA 1
ATOM 728 C C . LYS A 1 93 ? 13.137 -0.652 -11.143 1.00 89.06 93 LYS A C 1
ATOM 730 O O . LYS A 1 93 ? 14.083 -1.169 -11.737 1.00 89.06 93 LYS A O 1
ATOM 735 N N . TYR A 1 94 ? 12.101 -0.109 -11.788 1.00 91.44 94 TYR A N 1
ATOM 736 C CA . TYR A 1 94 ? 11.988 -0.066 -13.247 1.00 91.44 94 TYR A CA 1
ATOM 737 C C . TYR A 1 94 ? 13.066 0.813 -13.896 1.00 91.44 94 TYR A C 1
ATOM 739 O O . TYR A 1 94 ? 13.733 0.358 -14.821 1.00 91.44 94 TYR A O 1
ATOM 747 N N . SER A 1 95 ? 13.308 2.027 -13.394 1.00 90.75 95 SER A N 1
ATOM 748 C CA . SER A 1 95 ? 14.356 2.913 -13.918 1.00 90.75 95 SER A CA 1
ATOM 749 C C . SER A 1 95 ? 15.758 2.312 -13.758 1.00 90.75 95 SER A C 1
ATOM 751 O O . SER A 1 95 ? 16.565 2.406 -14.681 1.00 90.75 95 SER A O 1
ATOM 753 N N . THR A 1 96 ? 16.047 1.624 -12.647 1.00 92.44 96 THR A N 1
ATOM 754 C CA . THR A 1 96 ? 17.297 0.866 -12.465 1.00 92.44 96 THR A CA 1
ATOM 755 C C . THR A 1 96 ? 17.423 -0.266 -13.487 1.00 92.44 96 THR A C 1
ATOM 757 O O . THR A 1 96 ? 18.459 -0.367 -14.145 1.00 92.44 96 THR A O 1
ATOM 760 N N . GLY A 1 97 ? 16.377 -1.079 -13.675 1.00 94.81 97 GLY A N 1
ATOM 761 C CA . GLY A 1 97 ? 16.372 -2.157 -14.672 1.00 94.81 97 GLY A CA 1
ATOM 762 C C . GLY A 1 97 ? 16.496 -1.644 -16.113 1.00 94.81 97 GLY A C 1
ATOM 763 O O . GLY A 1 97 ? 17.216 -2.228 -16.922 1.00 94.81 97 GLY A O 1
ATOM 764 N N . TYR A 1 98 ? 15.873 -0.504 -16.424 1.00 95.44 98 TYR A N 1
ATOM 765 C CA . TYR A 1 98 ? 16.007 0.168 -17.716 1.00 95.44 98 TYR A CA 1
ATOM 766 C C . TYR A 1 98 ? 17.452 0.615 -17.963 1.00 95.44 98 TYR A C 1
ATOM 768 O O . TYR A 1 98 ? 17.990 0.351 -19.034 1.00 95.44 98 TYR A O 1
ATOM 776 N N . ILE A 1 99 ? 18.110 1.234 -16.973 1.00 94.00 99 ILE A N 1
ATOM 777 C CA . ILE A 1 99 ? 19.522 1.645 -17.071 1.00 94.00 99 ILE A CA 1
ATOM 778 C C . ILE A 1 99 ? 20.442 0.428 -17.261 1.00 94.00 99 ILE A C 1
ATOM 780 O O . ILE A 1 99 ? 21.339 0.472 -18.100 1.00 94.00 99 ILE A O 1
ATOM 784 N N . GLN A 1 100 ? 20.201 -0.675 -16.543 1.00 95.56 100 GLN A N 1
ATOM 785 C CA . GLN A 1 100 ? 20.951 -1.927 -16.718 1.00 95.56 100 GLN A CA 1
ATOM 786 C C . GLN A 1 100 ? 20.797 -2.495 -18.137 1.00 95.56 100 GLN A C 1
ATOM 788 O O . GLN A 1 100 ? 21.797 -2.793 -18.785 1.00 95.56 100 GLN A O 1
ATOM 793 N N . CYS A 1 101 ? 19.566 -2.563 -18.654 1.00 95.44 101 CYS A N 1
ATOM 794 C CA . CYS A 1 101 ? 19.296 -2.951 -20.040 1.00 95.44 101 CYS A CA 1
ATOM 795 C C . CYS A 1 101 ? 19.995 -2.012 -21.041 1.00 95.44 101 CYS A C 1
ATOM 797 O O . CYS A 1 101 ? 20.586 -2.467 -22.018 1.00 95.44 101 CYS A O 1
ATOM 799 N N . MET A 1 102 ? 20.007 -0.702 -20.769 1.00 95.19 102 MET A N 1
ATOM 800 C CA . MET A 1 102 ? 20.707 0.290 -21.589 1.00 95.19 102 MET A CA 1
ATOM 801 C C . MET A 1 102 ? 22.219 0.032 -21.645 1.00 95.19 102 MET A C 1
ATOM 803 O O . MET A 1 102 ? 22.808 0.071 -22.725 1.00 95.19 102 MET A O 1
ATOM 807 N N . HIS A 1 103 ? 22.850 -0.278 -20.508 1.00 94.56 103 HIS A N 1
ATOM 808 C CA . HIS A 1 103 ? 24.268 -0.640 -20.464 1.00 94.56 103 HIS A CA 1
ATOM 809 C C . HIS A 1 103 ? 24.569 -1.929 -21.241 1.00 94.56 103 HIS A C 1
ATOM 811 O O . HIS A 1 103 ? 25.572 -1.976 -21.952 1.00 94.56 103 HIS A O 1
ATOM 817 N N . GLU A 1 104 ? 23.693 -2.934 -21.175 1.00 95.88 104 GLU A N 1
ATOM 818 C CA . GLU A 1 104 ? 23.860 -4.177 -21.938 1.00 95.88 104 GLU A CA 1
ATOM 819 C C . GLU A 1 104 ? 23.725 -3.936 -23.450 1.00 95.88 104 GLU A C 1
ATOM 821 O O . GLU A 1 104 ? 24.575 -4.361 -24.231 1.00 95.88 104 GLU A O 1
ATOM 826 N N . VAL A 1 105 ? 22.724 -3.153 -23.874 1.00 94.00 105 VAL A N 1
ATOM 827 C CA . VAL A 1 105 ? 22.571 -2.720 -25.275 1.00 94.00 105 VAL A CA 1
ATOM 828 C C . VAL A 1 105 ? 23.802 -1.939 -25.744 1.00 94.00 105 VAL A C 1
ATOM 830 O O . VAL A 1 105 ? 24.288 -2.174 -26.847 1.00 94.00 105 VAL A O 1
ATOM 833 N N . HIS A 1 106 ? 24.348 -1.046 -24.916 1.00 92.69 106 HIS A N 1
ATOM 834 C CA . HIS A 1 106 ? 25.583 -0.323 -25.220 1.00 92.69 106 HIS A CA 1
ATOM 835 C C . HIS A 1 106 ? 26.781 -1.270 -25.396 1.00 92.69 106 HIS A C 1
ATOM 837 O O . HIS A 1 106 ? 27.511 -1.156 -26.379 1.00 92.69 106 HIS A O 1
ATOM 843 N N . ASN A 1 107 ? 26.956 -2.236 -24.492 1.00 91.69 107 ASN A N 1
ATOM 844 C CA . ASN A 1 107 ? 28.029 -3.228 -24.560 1.00 91.69 107 ASN A CA 1
ATOM 845 C C . ASN A 1 107 ? 27.918 -4.122 -25.813 1.00 91.69 107 ASN A C 1
ATOM 847 O O . ASN A 1 107 ? 28.901 -4.328 -26.530 1.00 91.69 107 ASN A O 1
ATOM 851 N N . MET A 1 108 ? 26.704 -4.574 -26.142 1.00 91.50 108 MET A N 1
ATOM 852 C CA . MET A 1 108 ? 26.421 -5.332 -27.364 1.00 91.50 108 MET A CA 1
ATOM 853 C C . MET A 1 108 ? 26.758 -4.516 -28.623 1.00 91.50 108 MET A C 1
ATOM 855 O O . MET A 1 108 ? 27.448 -5.016 -29.508 1.00 91.50 108 MET A O 1
ATOM 859 N N . LEU A 1 109 ? 26.344 -3.244 -28.690 1.00 90.44 109 LEU A N 1
ATOM 860 C CA . LEU A 1 109 ? 26.633 -2.354 -29.825 1.00 90.44 109 LEU A CA 1
ATOM 861 C C . LEU A 1 109 ? 28.135 -2.079 -30.016 1.00 90.44 109 LEU A C 1
ATOM 863 O O . LEU A 1 109 ? 28.561 -1.871 -31.149 1.00 90.44 109 LEU A O 1
ATOM 867 N N . LEU A 1 110 ? 28.933 -2.088 -28.943 1.00 85.44 110 LEU A N 1
ATOM 868 C CA . LEU A 1 110 ? 30.397 -1.998 -29.028 1.00 85.44 110 LEU A CA 1
ATOM 869 C C . LEU A 1 110 ? 31.055 -3.306 -29.496 1.00 85.44 110 LEU A C 1
ATOM 871 O O . LEU A 1 110 ? 32.123 -3.258 -30.101 1.00 85.44 110 LEU A O 1
ATOM 875 N N . THR A 1 111 ? 30.428 -4.453 -29.225 1.00 86.00 111 THR A N 1
ATOM 876 C CA . THR A 1 111 ? 30.974 -5.787 -29.535 1.00 86.00 111 THR A CA 1
ATOM 877 C C . THR A 1 111 ? 30.544 -6.297 -30.922 1.00 86.00 111 THR A C 1
ATOM 879 O O . THR A 1 111 ? 31.202 -7.155 -31.504 1.00 86.00 111 THR A O 1
ATOM 882 N N . CYS A 1 112 ? 29.455 -5.775 -31.496 1.00 84.62 112 CYS A N 1
ATOM 883 C CA . CYS A 1 112 ? 28.992 -6.141 -32.837 1.00 84.62 112 CYS A CA 1
ATOM 884 C C . CYS A 1 112 ? 29.775 -5.420 -33.952 1.00 84.62 112 CYS A C 1
ATOM 886 O O . CYS A 1 112 ? 29.405 -4.327 -34.374 1.00 84.62 112 CYS A O 1
ATOM 888 N N . GLU A 1 113 ? 30.794 -6.083 -34.509 1.00 79.94 113 GLU A N 1
ATOM 889 C CA . GLU A 1 113 ? 31.639 -5.557 -35.603 1.00 79.94 113 GLU A CA 1
ATOM 890 C C . GLU A 1 113 ? 30.873 -5.146 -36.879 1.00 79.94 113 GLU A C 1
ATOM 892 O O . GLU A 1 113 ? 31.350 -4.317 -37.651 1.00 79.94 113 GLU A O 1
ATOM 897 N N . TRP A 1 114 ? 29.680 -5.705 -37.102 1.00 81.06 114 TRP A N 1
ATOM 898 C CA . TRP A 1 114 ? 28.827 -5.442 -38.269 1.00 81.06 114 TRP A CA 1
ATOM 899 C C . TRP A 1 114 ? 27.842 -4.272 -38.083 1.00 81.06 114 TRP A C 1
ATOM 901 O O . TRP A 1 114 ? 27.084 -3.957 -39.002 1.00 81.06 114 TRP A O 1
ATOM 911 N N . MET A 1 115 ? 27.816 -3.631 -36.910 1.00 80.75 115 MET A N 1
ATOM 912 C CA . MET A 1 115 ? 26.868 -2.561 -36.591 1.00 80.75 115 MET A CA 1
ATOM 913 C C . MET A 1 115 ? 27.398 -1.178 -36.999 1.00 80.75 115 MET A C 1
ATOM 915 O O . MET A 1 115 ? 28.521 -0.800 -36.665 1.00 80.75 115 MET A O 1
ATOM 919 N N . ASP A 1 116 ? 26.566 -0.362 -37.657 1.00 87.69 116 ASP A N 1
ATOM 920 C CA . ASP A 1 116 ? 26.917 1.036 -37.929 1.00 87.69 116 ASP A CA 1
ATOM 921 C C . ASP A 1 116 ? 26.951 1.858 -36.627 1.00 87.69 116 ASP A C 1
ATOM 923 O O . ASP A 1 116 ? 25.950 2.011 -35.918 1.00 87.69 116 ASP A O 1
ATOM 927 N N . LYS A 1 117 ? 28.112 2.462 -36.355 1.00 85.56 117 LYS A N 1
ATOM 928 C CA . LYS A 1 117 ? 28.365 3.359 -35.220 1.00 85.56 117 LYS A CA 1
ATOM 929 C C . LYS A 1 117 ? 27.410 4.556 -35.197 1.00 85.56 117 LYS A C 1
ATOM 931 O O . LYS A 1 117 ? 27.049 5.019 -34.111 1.00 85.56 117 LYS A O 1
ATOM 936 N N . THR A 1 118 ? 26.967 5.058 -36.356 1.00 88.94 118 THR A N 1
ATOM 937 C CA . THR A 1 118 ? 26.008 6.176 -36.413 1.00 88.94 118 THR A CA 1
ATOM 938 C C . THR A 1 118 ? 24.598 5.734 -36.020 1.00 88.94 118 THR A C 1
ATOM 940 O O . THR A 1 118 ? 23.927 6.434 -35.256 1.00 88.94 118 THR A O 1
ATOM 943 N N . LEU A 1 119 ? 24.173 4.541 -36.452 1.00 88.44 119 LEU A N 1
ATOM 944 C CA . LEU A 1 119 ? 22.902 3.932 -36.062 1.00 88.44 119 LEU A CA 1
ATOM 945 C C . LEU A 1 119 ? 22.879 3.584 -34.568 1.00 88.44 119 LEU A C 1
ATOM 947 O O . LEU A 1 119 ? 21.937 3.969 -33.873 1.00 88.44 119 LEU A O 1
ATOM 951 N N . GLY A 1 120 ? 23.943 2.957 -34.055 1.00 90.50 120 GLY A N 1
ATOM 952 C CA . GLY A 1 120 ? 24.109 2.685 -32.624 1.00 90.50 120 GLY A CA 1
ATOM 953 C C . GLY A 1 120 ? 24.026 3.966 -31.788 1.00 90.50 120 GLY A C 1
ATOM 954 O O . GLY A 1 120 ? 23.237 4.046 -30.851 1.00 90.50 120 GLY A O 1
ATOM 955 N N . SER A 1 121 ? 24.733 5.025 -32.195 1.00 90.38 121 SER A N 1
ATOM 956 C CA . SER A 1 121 ? 24.677 6.334 -31.524 1.00 90.38 121 SER A CA 1
ATOM 957 C C . SER A 1 121 ? 23.267 6.940 -31.500 1.00 90.38 121 SER A C 1
ATOM 959 O O . SER A 1 121 ? 22.866 7.527 -30.491 1.00 90.38 121 SER A O 1
ATOM 961 N N . ARG A 1 122 ? 22.486 6.790 -32.581 1.00 93.50 122 ARG A N 1
ATOM 962 C CA . ARG A 1 122 ? 21.082 7.242 -32.641 1.00 93.50 122 ARG A CA 1
ATOM 963 C C . ARG A 1 122 ? 20.177 6.425 -31.716 1.00 93.50 122 ARG A C 1
ATOM 965 O O . ARG A 1 122 ? 19.350 7.018 -31.028 1.00 93.50 122 ARG A O 1
ATOM 972 N N . LEU A 1 123 ? 20.360 5.104 -31.661 1.00 92.94 123 LEU A N 1
ATOM 973 C CA . LEU A 1 123 ? 19.613 4.205 -30.776 1.00 92.94 123 LEU A CA 1
ATOM 974 C C . LEU A 1 123 ? 19.884 4.512 -29.294 1.00 92.94 123 LEU A C 1
ATOM 976 O O . LEU A 1 123 ? 18.939 4.690 -28.530 1.00 92.94 123 LEU A O 1
ATOM 980 N N . LEU A 1 124 ? 21.154 4.669 -28.907 1.00 92.81 124 LEU A N 1
ATOM 981 C CA . LEU A 1 124 ? 21.556 5.076 -27.553 1.00 92.81 124 LEU A CA 1
ATOM 982 C C . LEU A 1 124 ? 20.928 6.426 -27.159 1.00 92.81 124 LEU A C 1
ATOM 984 O O . LEU A 1 124 ? 20.341 6.558 -26.088 1.00 92.81 124 LEU A O 1
ATOM 988 N N . ASN A 1 125 ? 20.980 7.420 -28.055 1.00 93.06 125 ASN A N 1
ATOM 989 C CA . ASN A 1 125 ? 20.355 8.728 -27.831 1.00 93.06 125 ASN A CA 1
ATOM 990 C C . ASN A 1 125 ? 18.826 8.650 -27.712 1.00 93.06 125 ASN A C 1
ATOM 992 O O . ASN A 1 125 ? 18.235 9.419 -26.955 1.00 93.06 125 ASN A O 1
ATOM 996 N N . HIS A 1 126 ? 18.175 7.754 -28.457 1.00 93.94 126 HIS A N 1
ATOM 997 C CA . HIS A 1 126 ? 16.740 7.521 -28.325 1.00 93.94 126 HIS A CA 1
ATOM 998 C C . HIS A 1 126 ? 16.411 6.885 -26.968 1.00 93.94 126 HIS A C 1
ATOM 1000 O O . HIS A 1 126 ? 15.568 7.409 -26.247 1.00 93.94 126 HIS A O 1
ATOM 1006 N N . LEU A 1 127 ? 17.129 5.831 -26.574 1.00 93.31 127 LEU A N 1
ATOM 1007 C CA . LEU A 1 127 ? 16.923 5.145 -25.296 1.00 93.31 127 LEU A CA 1
ATOM 1008 C C . LEU A 1 127 ? 17.199 6.052 -24.086 1.00 93.31 127 LEU A C 1
ATOM 1010 O O . LEU A 1 127 ? 16.469 5.975 -23.101 1.00 93.31 127 LEU A O 1
ATOM 1014 N N . LEU A 1 128 ? 18.168 6.968 -24.172 1.00 91.19 128 LEU A N 1
ATOM 1015 C CA . LEU A 1 128 ? 18.410 7.974 -23.132 1.00 91.19 128 LEU A CA 1
ATOM 1016 C C . LEU A 1 128 ? 17.283 9.022 -23.039 1.00 91.19 128 LEU A C 1
ATOM 1018 O O . LEU A 1 128 ? 16.950 9.468 -21.943 1.00 91.19 128 LEU A O 1
ATOM 1022 N N . LYS A 1 129 ? 16.670 9.405 -24.168 1.00 90.19 129 LYS A N 1
ATOM 1023 C CA . LYS A 1 129 ? 15.506 10.316 -24.200 1.00 90.19 129 LYS A CA 1
ATOM 1024 C C . LYS A 1 129 ? 14.218 9.647 -23.718 1.00 90.19 129 LYS A C 1
ATOM 1026 O O . LYS A 1 129 ? 13.402 10.314 -23.093 1.00 90.19 129 LYS A O 1
ATOM 1031 N N . SER A 1 130 ? 14.065 8.350 -23.979 1.00 89.38 130 SER A N 1
ATOM 1032 C CA . SER A 1 130 ? 12.950 7.515 -23.512 1.00 89.38 130 SER A CA 1
ATOM 1033 C C . SER A 1 130 ? 13.122 7.017 -22.068 1.00 89.38 130 SER A C 1
ATOM 1035 O O . SER A 1 130 ? 12.302 6.231 -21.595 1.00 89.38 130 SER A O 1
ATOM 1037 N N . LEU A 1 131 ? 14.169 7.455 -21.352 1.00 88.00 131 LEU A N 1
ATOM 1038 C CA . LEU A 1 131 ? 14.361 7.125 -19.941 1.00 88.00 131 LEU A CA 1
ATOM 1039 C C . LEU A 1 131 ? 13.143 7.604 -19.122 1.00 88.00 131 LEU A C 1
ATOM 1041 O O . LEU A 1 131 ? 12.751 8.765 -19.276 1.00 88.00 131 LEU A O 1
ATOM 1045 N N . PRO A 1 132 ? 12.574 6.777 -18.221 1.00 78.62 132 PRO A N 1
ATOM 1046 C CA . PRO A 1 132 ? 11.438 7.166 -17.388 1.00 78.62 132 PRO A CA 1
ATOM 1047 C C . PRO A 1 132 ? 11.806 8.298 -16.422 1.00 78.62 132 PRO A C 1
ATOM 1049 O O . PRO A 1 132 ? 12.269 8.084 -15.300 1.00 78.62 132 PRO A O 1
ATOM 1052 N N . ARG A 1 133 ? 11.599 9.533 -16.875 1.00 67.38 133 ARG A N 1
ATOM 1053 C CA . ARG A 1 133 ? 11.567 10.714 -16.019 1.00 67.38 133 ARG A CA 1
ATOM 1054 C C . ARG A 1 133 ? 10.206 10.754 -15.337 1.00 67.38 133 ARG A C 1
ATOM 1056 O O . ARG A 1 133 ? 9.180 10.602 -16.003 1.00 67.38 133 ARG A O 1
ATOM 1063 N N . SER A 1 134 ? 10.225 10.939 -14.017 1.00 57.41 134 SER A N 1
ATOM 1064 C CA . SER A 1 134 ? 9.043 11.120 -13.167 1.00 57.41 134 SER A CA 1
ATOM 1065 C C . SER A 1 134 ? 8.046 12.039 -13.865 1.00 57.41 134 SER A C 1
ATOM 1067 O O . SER A 1 134 ? 8.342 13.211 -14.098 1.00 57.41 134 SER A O 1
ATOM 1069 N N . SER A 1 135 ? 6.918 11.470 -14.287 1.00 50.28 135 SER A N 1
ATOM 1070 C CA . SER A 1 135 ? 6.022 12.101 -15.254 1.00 50.28 135 SER A CA 1
ATOM 1071 C C . SER A 1 135 ? 5.096 13.113 -14.583 1.00 50.28 135 SER A C 1
ATOM 1073 O O . SER A 1 135 ? 3.892 12.885 -14.488 1.00 50.28 135 SER A O 1
ATOM 1075 N N . ASP A 1 136 ? 5.672 14.236 -14.156 1.00 52.09 136 ASP A N 1
ATOM 1076 C CA . ASP A 1 136 ? 4.942 15.417 -13.695 1.00 52.09 136 ASP A CA 1
ATOM 1077 C C . ASP A 1 136 ? 5.127 16.594 -14.665 1.00 52.09 136 ASP A C 1
ATOM 1079 O O . ASP A 1 136 ? 5.730 17.614 -14.370 1.00 52.09 136 ASP A O 1
ATOM 1083 N N . GLU A 1 137 ? 4.617 16.397 -15.879 1.00 41.88 137 GLU A N 1
ATOM 1084 C CA . GLU A 1 137 ? 4.012 17.463 -16.684 1.00 41.88 137 GLU A CA 1
ATOM 1085 C C . GLU A 1 137 ? 2.889 16.835 -17.519 1.00 41.88 137 GLU A C 1
ATOM 1087 O O . GLU A 1 137 ? 2.987 16.615 -18.728 1.00 41.88 137 GLU A O 1
ATOM 1092 N N . ARG A 1 138 ? 1.769 16.531 -16.851 1.00 41.28 138 ARG A N 1
ATOM 1093 C CA . ARG A 1 138 ? 0.475 16.649 -17.526 1.00 41.28 138 ARG A CA 1
ATOM 1094 C C . ARG A 1 138 ? 0.164 18.148 -17.550 1.00 41.28 138 ARG A C 1
ATOM 1096 O O . ARG A 1 138 ? -0.111 18.684 -16.476 1.00 41.28 138 ARG A O 1
ATOM 1103 N N . PRO A 1 139 ? 0.199 18.837 -18.707 1.00 42.59 139 PRO A N 1
ATOM 1104 C CA . PRO A 1 139 ? -0.219 20.230 -18.749 1.00 42.59 139 PRO A CA 1
ATOM 1105 C C . PRO A 1 139 ? -1.668 20.316 -18.246 1.00 42.59 139 PRO A C 1
ATOM 1107 O O . PRO A 1 139 ? -2.481 19.456 -18.610 1.00 42.59 139 PRO A O 1
ATOM 111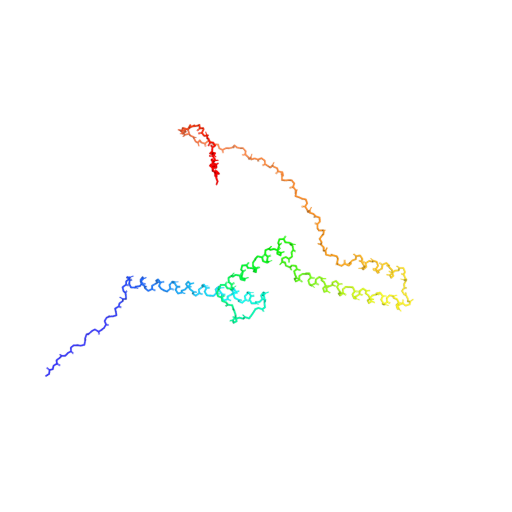0 N N . PRO A 1 140 ? -2.015 21.304 -17.403 1.00 42.09 140 PRO A N 1
ATOM 1111 C CA . PRO A 1 140 ? -3.358 21.408 -16.859 1.00 42.09 140 PRO A CA 1
ATOM 1112 C C . PRO A 1 140 ? -4.348 21.597 -18.007 1.00 42.09 140 PRO A C 1
ATOM 1114 O O . PRO A 1 140 ? -4.344 22.620 -18.693 1.00 42.09 140 PRO A O 1
ATOM 1117 N N . SER A 1 141 ? -5.208 20.597 -18.214 1.00 46.09 141 SER A N 1
ATOM 1118 C CA . SER A 1 141 ? -6.317 20.678 -19.159 1.00 46.09 141 SER A CA 1
ATOM 1119 C C . SER A 1 141 ? -7.208 21.850 -18.755 1.00 46.09 141 SER A C 1
ATOM 1121 O O . SER A 1 141 ? -7.895 21.801 -17.733 1.00 46.09 141 SER A O 1
ATOM 1123 N N . GLN A 1 142 ? -7.125 22.912 -19.551 1.00 44.59 142 GLN A N 1
ATOM 1124 C CA . GLN A 1 142 ? -7.732 24.215 -19.322 1.00 44.59 142 GLN A CA 1
ATOM 1125 C C . GLN A 1 142 ? -9.223 24.077 -18.953 1.00 44.59 142 GLN A C 1
ATOM 1127 O O . GLN A 1 142 ? -9.963 23.414 -19.686 1.00 44.59 142 GLN A O 1
ATOM 1132 N N . PRO A 1 143 ? -9.704 24.691 -17.854 1.00 44.06 143 PRO A N 1
ATOM 1133 C CA . PRO A 1 143 ? -11.125 24.670 -17.541 1.00 44.06 143 PRO A CA 1
ATOM 1134 C C . PRO A 1 143 ? -11.880 25.448 -18.621 1.00 44.06 143 PRO A C 1
ATOM 1136 O O . PRO A 1 143 ? -11.714 26.660 -18.765 1.00 44.06 143 PRO A O 1
ATOM 1139 N N . THR A 1 144 ? -12.720 24.749 -19.384 1.00 49.16 144 THR A N 1
ATOM 1140 C CA . THR A 1 144 ? -13.604 25.369 -20.376 1.00 49.16 144 THR A CA 1
ATOM 1141 C C . THR A 1 144 ? -14.472 26.432 -19.697 1.00 49.16 144 THR A C 1
ATOM 1143 O O . THR A 1 144 ? -15.139 26.100 -18.706 1.00 49.16 144 THR A O 1
ATOM 1146 N N . PRO A 1 145 ? -14.525 27.681 -20.197 1.00 46.03 145 PRO A N 1
ATOM 1147 C CA . PRO A 1 145 ? -15.402 28.691 -19.626 1.00 46.03 145 PRO A CA 1
ATOM 1148 C C . PRO A 1 145 ? -16.852 28.218 -19.753 1.00 46.03 145 PRO A C 1
ATOM 1150 O O . PRO A 1 145 ? -17.340 27.927 -20.845 1.00 46.03 145 PRO A O 1
ATOM 1153 N N . ARG A 1 146 ? -17.544 28.113 -18.614 1.00 41.50 146 ARG A N 1
ATOM 1154 C CA . ARG A 1 146 ? -18.966 27.761 -18.582 1.00 41.50 146 ARG A CA 1
ATOM 1155 C C . ARG A 1 146 ? -19.756 28.842 -19.314 1.00 41.50 146 ARG A C 1
ATOM 1157 O O . ARG A 1 146 ? -19.933 29.933 -18.776 1.00 41.50 146 ARG A O 1
ATOM 1164 N N . HIS A 1 147 ? -20.270 28.521 -20.498 1.00 53.25 147 HIS A N 1
ATOM 1165 C CA . HIS A 1 147 ? -21.287 29.346 -21.136 1.00 53.25 147 HIS A CA 1
ATOM 1166 C C . HIS A 1 147 ? -22.510 29.438 -20.217 1.00 53.25 147 HIS A C 1
ATOM 1168 O O . HIS A 1 147 ? -23.145 28.436 -19.883 1.00 53.25 147 HIS A O 1
ATOM 1174 N N . THR A 1 148 ? -22.823 30.660 -19.800 1.00 46.81 148 THR A N 1
ATOM 1175 C CA . THR A 1 148 ? -24.040 31.014 -19.078 1.00 46.81 148 THR A CA 1
ATOM 1176 C C . THR A 1 148 ? -25.247 30.839 -19.993 1.00 46.81 148 THR A C 1
ATOM 1178 O O . THR A 1 148 ? -25.508 31.664 -20.865 1.00 46.81 148 THR A O 1
ATOM 1181 N N . VAL A 1 149 ? -26.008 29.764 -19.784 1.00 52.38 149 VAL A N 1
ATOM 1182 C CA . VAL A 1 149 ? -27.340 29.607 -20.382 1.00 52.38 149 VAL A CA 1
ATOM 1183 C C . VAL A 1 149 ? -28.352 30.353 -19.497 1.00 52.38 149 VAL A C 1
ATOM 1185 O O . VAL A 1 149 ? -28.380 30.100 -18.290 1.00 52.38 149 VAL A O 1
ATOM 1188 N N . PRO A 1 150 ? -29.153 31.290 -20.042 1.00 61.00 150 PRO A N 1
ATOM 1189 C CA . PRO A 1 150 ? -30.134 32.050 -19.267 1.00 61.00 150 PRO A CA 1
ATOM 1190 C C . PRO A 1 150 ? -31.364 31.199 -18.889 1.00 61.00 150 PRO A C 1
ATOM 1192 O O . PRO A 1 150 ? -31.650 30.198 -19.550 1.00 61.00 150 PRO A O 1
ATOM 1195 N N . PRO A 1 151 ? -32.121 31.584 -17.842 1.00 59.75 151 PRO A N 1
ATOM 1196 C CA . PRO A 1 151 ? -33.323 30.864 -17.430 1.00 59.75 151 PRO A CA 1
ATOM 1197 C C . PRO A 1 151 ? -34.478 31.048 -18.437 1.00 59.75 151 PRO A C 1
ATOM 1199 O O . PRO A 1 151 ? -34.621 32.132 -19.008 1.00 59.75 151 PRO A O 1
ATOM 1202 N N . PRO A 1 152 ? -35.340 30.032 -18.637 1.00 53.19 152 PRO A N 1
ATOM 1203 C CA . PRO A 1 152 ? -36.524 30.159 -19.480 1.00 53.19 152 PRO A CA 1
ATOM 1204 C C . PRO A 1 152 ? -37.586 31.040 -18.808 1.00 53.19 152 PRO A C 1
ATOM 1206 O O . PRO A 1 152 ? -37.853 30.921 -17.612 1.00 53.19 152 PRO A O 1
ATOM 1209 N N . ALA A 1 153 ? -38.215 31.912 -19.594 1.00 43.53 153 ALA A N 1
ATOM 1210 C CA . ALA A 1 153 ? -39.261 32.812 -19.128 1.00 43.53 153 ALA A CA 1
ATOM 1211 C C . ALA A 1 153 ? -40.673 32.259 -19.396 1.00 43.53 153 ALA A C 1
ATOM 1213 O O . ALA A 1 153 ? -40.965 31.824 -20.505 1.00 43.53 153 ALA A O 1
ATOM 1214 N N . GLY A 1 154 ? -41.563 32.422 -18.411 1.00 41.97 154 GLY A N 1
ATOM 1215 C CA . GLY A 1 154 ? -42.983 32.718 -18.643 1.00 41.97 154 GLY A CA 1
ATOM 1216 C C . GLY A 1 154 ? -43.969 31.553 -18.801 1.00 41.97 154 GLY A C 1
ATOM 1217 O O . GLY A 1 154 ? -44.181 31.082 -19.909 1.00 41.97 154 GLY A O 1
ATOM 1218 N N . GLN A 1 155 ? -44.662 31.217 -17.703 1.00 40.84 155 GLN A N 1
ATOM 1219 C CA . GLN A 1 155 ? -46.079 30.787 -17.583 1.00 40.84 155 GLN A CA 1
ATOM 1220 C C . GLN A 1 155 ? -46.314 30.357 -16.111 1.00 40.84 155 GLN A C 1
ATOM 1222 O O . GLN A 1 155 ? -45.534 29.571 -15.592 1.00 40.84 155 GLN A O 1
ATOM 1227 N N . GLY A 1 156 ? -47.318 30.809 -15.350 1.00 33.44 156 GLY A N 1
ATOM 1228 C CA . GLY A 1 156 ? -48.270 31.901 -15.562 1.00 33.44 156 GLY A CA 1
ATOM 1229 C C . GLY A 1 156 ? -49.472 31.821 -14.599 1.00 33.44 156 GLY A C 1
ATOM 1230 O O . GLY A 1 156 ? -50.356 31.019 -14.863 1.00 33.44 156 GLY A O 1
ATOM 1231 N N . ILE A 1 157 ? -49.529 32.727 -13.598 1.00 48.97 157 ILE A N 1
ATOM 1232 C CA . ILE A 1 157 ? -50.694 33.123 -12.745 1.00 48.97 157 ILE A CA 1
ATOM 1233 C C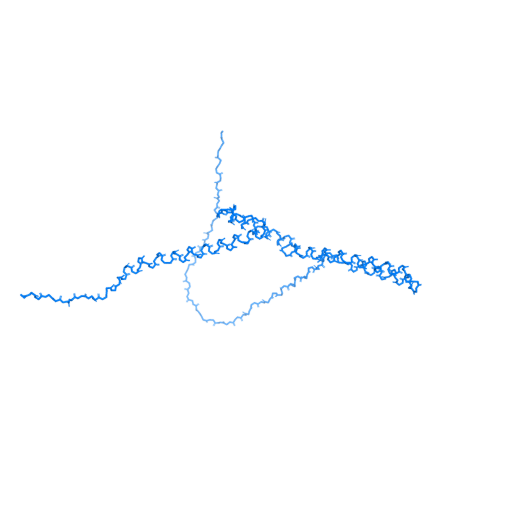 . ILE A 1 157 ? -51.381 32.002 -11.903 1.00 48.97 157 ILE A C 1
ATOM 1235 O O . ILE A 1 157 ? -51.228 30.825 -12.214 1.00 48.97 157 ILE A O 1
ATOM 1239 N N . PRO A 1 158 ? -52.236 32.306 -10.897 1.00 49.72 158 PRO A N 1
ATOM 1240 C CA . PRO A 1 158 ? -52.259 33.404 -9.898 1.00 49.72 158 PRO A CA 1
ATOM 1241 C C . PRO A 1 158 ? -51.707 32.938 -8.509 1.00 49.72 158 PRO A C 1
ATOM 1243 O O . PRO A 1 158 ? -51.061 31.898 -8.451 1.00 49.72 158 PRO A O 1
ATOM 1246 N N . ASP A 1 159 ? -51.826 33.612 -7.350 1.00 38.94 159 ASP A N 1
ATOM 1247 C CA . ASP A 1 159 ? -52.550 34.843 -6.953 1.00 38.94 159 ASP A CA 1
ATOM 1248 C C . ASP A 1 159 ? -51.766 35.696 -5.895 1.00 38.94 159 ASP A C 1
ATOM 1250 O O . ASP A 1 159 ? -50.553 35.874 -5.993 1.00 38.94 159 ASP A O 1
ATOM 1254 N N . THR A 1 160 ? -52.465 36.230 -4.883 1.00 47.47 160 THR A N 1
ATOM 1255 C CA . THR A 1 160 ? -52.109 37.258 -3.885 1.00 47.47 160 THR A CA 1
ATOM 1256 C C . THR A 1 160 ? -52.777 36.937 -2.512 1.00 47.47 160 THR A C 1
ATOM 1258 O O . THR A 1 160 ? -53.527 35.963 -2.451 1.00 47.47 160 THR A O 1
ATOM 1261 N N . PRO A 1 161 ? -52.625 37.717 -1.399 1.00 48.28 161 PRO A N 1
ATOM 1262 C CA . PRO A 1 161 ? -51.716 38.850 -1.127 1.00 48.28 161 PRO A CA 1
ATOM 1263 C C . PRO A 1 161 ? -51.020 38.920 0.276 1.00 48.28 161 PRO A C 1
ATOM 1265 O O . PRO A 1 161 ? -51.539 38.486 1.297 1.00 48.28 161 PRO A O 1
ATOM 1268 N N . LEU A 1 162 ? -49.887 39.645 0.310 1.00 40.47 162 LEU A N 1
ATOM 1269 C CA . LEU A 1 162 ? -49.447 40.685 1.284 1.00 40.47 162 LEU A CA 1
ATOM 1270 C C . LEU A 1 162 ? -49.676 40.566 2.820 1.00 40.47 162 LEU A C 1
ATOM 1272 O O . LEU A 1 162 ? -50.801 40.729 3.291 1.00 40.47 162 LEU A O 1
ATOM 1276 N N . ARG A 1 163 ? -48.581 40.687 3.607 1.00 40.78 163 ARG A N 1
ATOM 1277 C CA . ARG A 1 163 ? -48.503 41.593 4.794 1.00 40.78 163 ARG A CA 1
ATOM 1278 C C . ARG A 1 163 ? -47.055 41.870 5.281 1.00 40.78 163 ARG A C 1
ATOM 1280 O O . ARG A 1 163 ? -46.371 40.938 5.672 1.00 40.78 163 ARG A O 1
ATOM 1287 N N . GLY A 1 164 ? -46.665 43.153 5.382 1.00 38.69 164 GLY A N 1
ATOM 1288 C CA . GLY A 1 164 ? -45.491 43.669 6.140 1.00 38.69 164 GLY A CA 1
ATOM 1289 C C . GLY A 1 164 ? -44.121 43.485 5.453 1.00 38.69 164 GLY A C 1
ATOM 1290 O O . GLY A 1 164 ? -43.763 42.368 5.123 1.00 38.6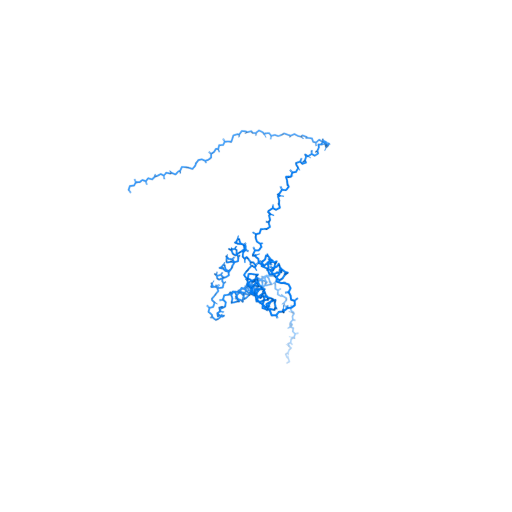9 164 GLY A O 1
ATOM 1291 N N . GLN A 1 165 ? -43.327 44.504 5.088 1.00 37.66 165 GLN A N 1
ATOM 1292 C CA . GLN A 1 165 ? -42.782 45.653 5.849 1.00 37.66 165 GLN A CA 1
ATOM 1293 C C . GLN A 1 165 ? -42.031 45.271 7.142 1.00 37.66 165 GLN A C 1
ATOM 1295 O O . GLN A 1 165 ? -42.563 44.485 7.913 1.00 37.66 165 GLN A O 1
ATOM 1300 N N . SER A 1 166 ? -40.893 45.875 7.517 1.00 35.31 166 SER A N 1
ATOM 1301 C CA . SER A 1 166 ? -39.866 46.669 6.800 1.00 35.31 166 SER A CA 1
ATOM 1302 C C . SER A 1 166 ? -38.697 46.966 7.778 1.00 35.31 166 SER A C 1
ATOM 1304 O O . SER A 1 166 ? -38.876 46.830 8.984 1.00 35.31 166 SER A O 1
ATOM 1306 N N . LEU A 1 167 ? -37.578 47.494 7.258 1.00 42.00 167 LEU A N 1
ATOM 1307 C CA . LEU A 1 167 ? -36.497 48.236 7.946 1.00 42.00 167 LEU A CA 1
ATOM 1308 C C . LEU A 1 167 ? -35.411 47.485 8.755 1.00 42.00 167 LEU A C 1
ATOM 1310 O O . LEU A 1 167 ? -35.685 46.699 9.648 1.00 42.00 167 LEU A O 1
ATOM 1314 N N . SER A 1 168 ? -34.168 47.917 8.482 1.00 38.62 168 SER A N 1
ATOM 1315 C CA . SER A 1 168 ? -33.033 48.152 9.404 1.00 38.62 168 SER A CA 1
ATOM 1316 C C . SER A 1 168 ? -32.685 47.051 10.426 1.00 38.62 168 SER A C 1
ATOM 1318 O O . SER A 1 168 ? -33.396 46.831 11.392 1.00 38.62 168 SER A O 1
ATOM 1320 N N . GLY A 1 169 ? -31.537 46.376 10.372 1.00 35.28 169 GLY A N 1
ATOM 1321 C CA . GLY A 1 169 ? -30.214 46.904 10.040 1.00 35.28 169 GLY A CA 1
ATOM 1322 C C . GLY A 1 169 ? -29.525 47.461 11.290 1.00 35.28 169 GLY A C 1
ATOM 1323 O O . GLY A 1 169 ? -29.804 48.591 11.687 1.00 35.28 169 GLY A O 1
ATOM 1324 N N . ARG A 1 170 ? -28.601 46.686 11.881 1.00 43.88 170 ARG A N 1
ATOM 1325 C CA . ARG A 1 170 ? -27.428 47.217 12.592 1.00 43.88 170 ARG A CA 1
ATOM 1326 C C . ARG A 1 170 ? -26.355 46.156 12.841 1.00 43.88 170 ARG A C 1
ATOM 1328 O O . ARG A 1 170 ? -26.630 45.014 13.185 1.00 43.88 170 ARG A O 1
ATOM 1335 N N . GLN A 1 171 ? -25.127 46.608 12.650 1.00 39.53 171 GLN A N 1
ATOM 1336 C CA . GLN A 1 171 ? -23.857 45.934 12.875 1.00 39.53 171 GLN A CA 1
ATOM 1337 C C . GLN A 1 171 ? -23.622 45.718 14.380 1.00 39.53 171 GLN A C 1
ATOM 1339 O O . GLN A 1 171 ? -23.803 46.652 15.160 1.00 39.53 171 GLN A O 1
ATOM 1344 N N . ALA A 1 172 ? -23.212 44.513 14.786 1.00 41.16 172 ALA A N 1
ATOM 1345 C CA . ALA A 1 172 ? -22.792 44.231 16.159 1.00 41.16 172 ALA A CA 1
ATOM 1346 C C . ALA A 1 172 ? -21.268 44.397 16.275 1.00 41.16 172 ALA A C 1
ATOM 1348 O O . ALA A 1 172 ? -20.502 43.661 15.655 1.00 41.16 172 ALA A O 1
ATOM 1349 N N . TYR A 1 173 ? -20.853 45.397 17.046 1.00 35.75 173 TYR A N 1
ATOM 1350 C CA . TYR A 1 173 ? -19.462 45.720 17.359 1.00 35.75 173 TYR A CA 1
ATOM 1351 C C . TYR A 1 173 ? -19.087 45.052 18.689 1.00 35.75 173 TYR A C 1
ATOM 1353 O O . TYR A 1 173 ? -19.820 45.203 19.665 1.00 35.75 173 TYR A O 1
ATOM 1361 N N . PHE A 1 174 ? -17.968 44.326 18.738 1.00 47.91 174 PHE A N 1
ATOM 1362 C CA . PHE A 1 174 ? -17.409 43.795 19.986 1.00 47.91 174 PHE A CA 1
ATOM 1363 C C . PHE A 1 174 ? -16.458 44.831 20.605 1.00 47.91 174 PHE A C 1
ATOM 1365 O O . PHE A 1 174 ? -15.471 45.179 19.955 1.00 47.91 174 PHE A O 1
ATOM 1372 N N . PRO A 1 175 ? -16.692 45.305 21.842 1.00 56.62 175 PRO A N 1
ATOM 1373 C CA . PRO A 1 175 ? -15.687 46.042 22.591 1.00 56.62 175 PRO A CA 1
ATOM 1374 C C . PRO A 1 175 ? -14.737 45.065 23.296 1.00 56.62 175 PRO A C 1
ATOM 1376 O O . PRO A 1 175 ? -15.158 44.229 24.094 1.00 56.62 175 PRO A O 1
ATOM 1379 N N . SER A 1 176 ? -13.443 45.185 23.012 1.00 40.88 176 SER A N 1
ATOM 1380 C CA . SER A 1 176 ? -12.378 44.652 23.859 1.00 40.88 176 SER A CA 1
ATOM 1381 C C . SER A 1 176 ? -11.968 45.741 24.849 1.00 40.88 176 SER A C 1
ATOM 1383 O O . SER A 1 176 ? -11.228 46.655 24.474 1.00 40.88 176 SER A O 1
ATOM 1385 N N . GLU A 1 177 ? -12.464 45.677 26.083 1.00 52.66 177 GLU A N 1
ATOM 1386 C CA . GLU A 1 177 ? -11.956 46.539 27.150 1.00 52.66 177 GLU A CA 1
ATOM 1387 C C . GLU A 1 177 ? -10.581 46.060 27.622 1.00 52.66 177 GLU A C 1
ATOM 1389 O O . GLU A 1 177 ? -10.328 44.871 27.829 1.00 52.66 177 GLU A O 1
ATOM 1394 N N . VAL A 1 178 ? -9.691 47.037 27.732 1.00 51.00 178 VAL A N 1
ATOM 1395 C CA . VAL A 1 178 ? -8.390 46.952 28.385 1.00 51.00 178 VAL A CA 1
ATOM 1396 C C . VAL A 1 178 ? -8.583 47.088 29.895 1.00 51.00 178 VAL A C 1
ATOM 1398 O O . VAL A 1 178 ? -9.540 47.724 30.319 1.00 51.00 178 VAL A O 1
ATOM 1401 N N . ASP A 1 179 ? -7.630 46.611 30.694 1.00 45.94 179 ASP A N 1
ATOM 1402 C CA . ASP A 1 179 ? -6.869 47.575 31.495 1.00 45.94 179 ASP A CA 1
ATOM 1403 C C . ASP A 1 179 ? -5.496 47.030 31.909 1.00 45.94 179 ASP A C 1
ATOM 1405 O O . ASP A 1 179 ? -5.267 45.817 31.924 1.00 45.94 179 ASP A O 1
ATOM 1409 N N . SER A 1 180 ? -4.582 47.952 32.204 1.00 46.34 180 SER A N 1
ATOM 1410 C CA . SER A 1 180 ? -3.186 47.691 32.563 1.00 46.34 180 SER A CA 1
ATOM 1411 C C . SER A 1 180 ? -2.884 48.217 33.960 1.00 46.34 180 SER A C 1
ATOM 1413 O O . SER A 1 180 ? -3.250 49.348 34.273 1.00 46.34 180 SER A O 1
ATOM 1415 N N . LEU A 1 181 ? -2.111 47.455 34.740 1.00 51.00 181 LEU A N 1
ATOM 1416 C CA . LEU A 1 181 ? -1.273 47.945 35.842 1.00 51.00 181 LEU A CA 1
ATOM 1417 C C . LEU A 1 181 ? -0.167 46.927 36.153 1.00 51.00 181 LEU A C 1
ATOM 1419 O O . LEU A 1 181 ? -0.493 45.721 36.217 1.00 51.00 181 LEU A O 1
#

Organism: Scophthalmus maximus (NCBI:txid52904)

Foldseek 3Di:
DDDDDDDDDDDDDDDPVVVVVVVVVVVVVVVVVVVVVVLVVLLVVLCVVPVDDSVPDDSVNSVVSSVVVVVVLVVCVVVVNNVVVVVVVVLVVVLVVLVVVLVVLVVVQVVPPPDDPVVSVVVSVVSVVVRDDPPPDPPPPDPDPDDDDDDDDDDDDDDDDDDDDDDDDDDDDDDDDDDDD

InterPro domains:
  IPR003650 Orange domain [PF07527] (93-131)
  IPR003650 Orange domain [PS51054] (94-127)
  IPR011598 Myc-type, basic helix-loop-helix (bHLH) domain [PF00010] (20-74)
  IPR011598 Myc-type, basic helix-loop-helix (bHLH) domain [PS50888] (19-73)
  IPR011598 Myc-type, basic helix-loop-helix (bHLH) domain [SM00353] (25-79)
  IPR036638 Helix-loop-helix DNA-binding domain superfamily [G3DSA:4.10.280.10] (12-76)
  IPR036638 Helix-loop-helix DNA-binding domain superfamily [SSF47459] (12-75)
  IPR050370 Hairy and Enhancer of Split/HEY-related [PTHR10985] (18-154)

Sequence (181 aa):
MTASSVAHNVGKHPSAKEERKMRKPLIERKRRERINNCLDQLKETVIGAFRLDQSKLEKADILEMTVKHLQNIQSNTLNGEGDSTSGLEAQQKYSTGYIQCMHEVHNMLLTCEWMDKTLGSRLLNHLLKSLPRSSDERPPSQPTPRHTVPPPAGQGIPDTPLRGQSLSGRQAYFPSEVDSL

Secondary structure (DSSP, 8-state):
------------PPPHHHHHHHHHHHHHHHHHHHHHHHHHHHHHHHHHHHT--TTS--HHHHHHHHHHHHHHHHHHHHTT-TTHHHHHHHHHHHHHHHHHHHHHHHHHHHH-TTS-HHHHHHHHHHHHHTS-----------------PPPPP-------------------PPP------